Protein AF-A0A7L2PIW3-F1 (afdb_monomer_lite)

Foldseek 3Di:
DDPPPPPDDQQKDWDPDDDDDPPDDDDTDIDRPPDDPPDKDWDWDDDPPDDTDTDDIDD

pLDDT: mean 86.92, std 11.95, range [51.28, 97.69]

Secondary structure (DSSP, 8-state):
----------S-EE-S-----TT------EE-TT--TTPPEEEEE--TTS--EEEEEE-

Organism: Pycnonotus jocosus (NCBI:txid182897)

Radius of gyration: 14.77 Å; chains: 1; bounding box: 30×35×34 Å

InterPro domains:
  IPR013783 Immunoglobulin-like fold [G3DSA:2.60.40.10] (2-59)
  IPR036179 Immunoglobulin-like domain superfamily [SSF48726] (11-57)
  IPR052051 T cell receptor complex component [PTHR19433] (8-58)

Structure (mmCIF, N/CA/C/O backbone):
data_AF-A0A7L2PIW3-F1
#
_entry.id   AF-A0A7L2PIW3-F1
#
loop_
_atom_site.group_PDB
_atom_site.id
_atom_site.type_symbol
_atom_site.label_atom_id
_atom_site.label_alt_id
_atom_site.label_comp_id
_atom_site.label_asym_id
_atom_site.label_entity_id
_atom_site.label_seq_id
_atom_site.pdbx_PDB_ins_code
_atom_site.Cartn_x
_atom_site.Cartn_y
_atom_site.Cartn_z
_atom_site.occupancy
_atom_site.B_iso_or_equiv
_atom_site.auth_seq_id
_atom_site.auth_comp_id
_atom_site.auth_asym_id
_atom_site.auth_atom_id
_atom_site.pdbx_PDB_model_num
ATOM 1 N N . PHE A 1 1 ? -19.922 -27.076 -17.032 1.00 51.28 1 PHE A N 1
ATOM 2 C CA . PHE A 1 1 ? -18.767 -26.292 -17.506 1.00 51.28 1 PHE A CA 1
ATOM 3 C C . PHE A 1 1 ? -18.264 -25.480 -16.323 1.00 51.28 1 PHE A C 1
ATOM 5 O O . PHE A 1 1 ? -18.884 -24.486 -15.975 1.00 51.28 1 PHE A O 1
ATOM 12 N N . SER A 1 2 ? -17.241 -25.965 -15.621 1.00 58.88 2 SER A N 1
ATOM 13 C CA . SER A 1 2 ? -16.704 -25.296 -14.431 1.00 58.88 2 SER A CA 1
ATOM 14 C C . SER A 1 2 ? -15.543 -2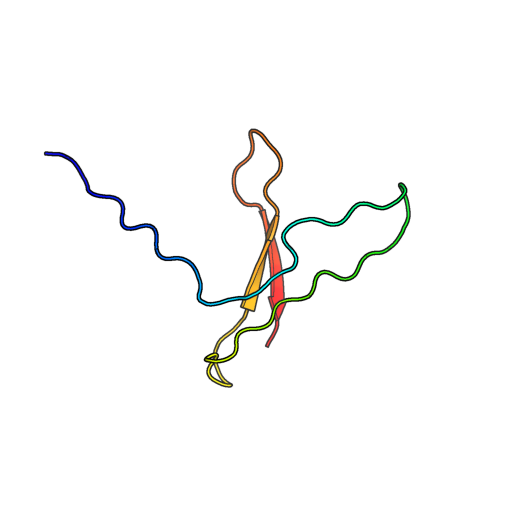4.412 -14.872 1.00 58.88 2 SER A C 1
ATOM 16 O O . SER A 1 2 ? -14.539 -24.923 -15.360 1.00 58.88 2 SER A O 1
ATOM 18 N N . MET A 1 3 ? -15.698 -23.093 -14.767 1.00 58.41 3 MET A N 1
ATOM 19 C CA . MET A 1 3 ? -14.623 -22.144 -15.049 1.00 58.41 3 MET A CA 1
ATOM 20 C C . MET A 1 3 ? -13.594 -22.277 -13.924 1.00 58.41 3 MET A C 1
ATOM 22 O O . MET A 1 3 ? -13.847 -21.871 -12.792 1.00 58.41 3 MET A O 1
ATOM 26 N N . ALA A 1 4 ? -12.458 -22.912 -14.205 1.00 63.75 4 ALA A N 1
ATOM 27 C CA . ALA A 1 4 ? -11.333 -22.893 -13.285 1.00 63.75 4 ALA A CA 1
ATOM 28 C C . ALA A 1 4 ? -10.805 -21.452 -13.225 1.00 63.75 4 ALA A C 1
ATOM 30 O O . ALA A 1 4 ? -10.200 -20.968 -14.180 1.00 63.75 4 ALA A O 1
ATOM 31 N N . VAL A 1 5 ? -11.076 -20.745 -12.126 1.00 62.66 5 VAL A N 1
ATOM 32 C CA . VAL A 1 5 ? -10.479 -19.432 -11.870 1.00 62.66 5 VAL A CA 1
ATOM 33 C C . VAL A 1 5 ? -9.042 -19.675 -11.426 1.00 62.66 5 VAL A C 1
ATOM 35 O O . VAL A 1 5 ? -8.793 -20.133 -10.312 1.00 62.66 5 VAL A O 1
ATOM 38 N N . ALA A 1 6 ? -8.086 -19.404 -12.312 1.00 64.88 6 ALA A N 1
ATOM 39 C CA . ALA A 1 6 ? -6.682 -19.390 -11.938 1.00 64.88 6 ALA A CA 1
ATOM 40 C C . ALA A 1 6 ? -6.432 -18.169 -11.043 1.00 64.88 6 ALA A C 1
ATOM 42 O O . ALA A 1 6 ? -6.532 -17.026 -11.489 1.00 64.88 6 ALA A O 1
ATOM 43 N N . VAL A 1 7 ? -6.115 -18.406 -9.770 1.00 61.28 7 VAL A N 1
ATOM 44 C CA . VAL A 1 7 ? -5.661 -17.347 -8.866 1.00 61.28 7 VAL A CA 1
ATOM 45 C C . VAL A 1 7 ? -4.222 -17.006 -9.242 1.00 61.28 7 VAL A C 1
ATOM 47 O O . VAL A 1 7 ? -3.281 -17.665 -8.804 1.00 61.28 7 VAL A O 1
ATOM 50 N N . ALA A 1 8 ? -4.037 -15.986 -10.075 1.00 65.50 8 ALA A N 1
ATOM 51 C CA . ALA A 1 8 ? -2.725 -15.395 -10.283 1.00 65.50 8 ALA A CA 1
ATOM 52 C C . ALA A 1 8 ? -2.423 -14.471 -9.096 1.00 65.50 8 ALA A C 1
ATOM 54 O O . ALA A 1 8 ? -3.034 -13.414 -8.948 1.00 65.50 8 ALA A O 1
ATOM 55 N N . ARG A 1 9 ? -1.498 -14.873 -8.219 1.00 68.25 9 ARG A N 1
ATOM 56 C CA . ARG A 1 9 ? -0.933 -13.942 -7.237 1.00 68.25 9 ARG A CA 1
ATOM 57 C C . ARG A 1 9 ? 0.053 -13.038 -7.961 1.00 68.25 9 ARG A C 1
ATOM 59 O O . ARG A 1 9 ? 1.002 -13.544 -8.570 1.00 68.25 9 ARG A O 1
ATOM 66 N N . ALA A 1 10 ? -0.147 -11.726 -7.852 1.00 69.12 10 ALA A N 1
ATOM 67 C CA . ALA A 1 10 ? 0.917 -10.775 -8.138 1.00 69.12 10 ALA A CA 1
ATOM 68 C C . ALA A 1 10 ? 2.160 -11.222 -7.351 1.00 69.12 10 ALA A C 1
ATOM 70 O O . ALA A 1 10 ? 2.052 -11.568 -6.174 1.00 69.12 10 ALA A O 1
ATOM 71 N N . GLN A 1 11 ? 3.318 -11.304 -8.008 1.00 82.50 11 GLN A N 1
ATOM 72 C CA . GLN A 1 11 ? 4.577 -11.766 -7.403 1.00 82.50 11 GLN A CA 1
ATOM 73 C C . GLN A 1 11 ? 5.197 -10.658 -6.531 1.00 82.50 11 GLN A C 1
ATOM 75 O O . GLN A 1 11 ? 6.390 -10.368 -6.618 1.00 82.50 11 GLN A O 1
ATOM 80 N N . VAL A 1 12 ? 4.350 -10.013 -5.730 1.00 87.38 12 VAL A N 1
ATOM 81 C CA . VAL A 1 12 ? 4.672 -8.935 -4.804 1.00 87.38 12 VAL A CA 1
ATOM 82 C C . VAL A 1 12 ? 4.769 -9.491 -3.394 1.00 87.38 12 VAL A C 1
ATOM 84 O O . VAL A 1 12 ? 4.044 -10.412 -3.020 1.00 87.38 12 VAL A O 1
ATOM 87 N N . GLN A 1 13 ? 5.643 -8.893 -2.600 1.00 90.56 13 GLN A N 1
ATOM 88 C CA . GLN A 1 13 ? 5.746 -9.140 -1.175 1.00 90.56 13 GLN A CA 1
ATOM 89 C C . GLN A 1 13 ? 5.286 -7.883 -0.435 1.00 90.56 13 GLN A C 1
ATOM 91 O O . GLN A 1 13 ? 5.834 -6.796 -0.637 1.00 90.56 13 GLN A O 1
ATOM 96 N N . GLN A 1 14 ? 4.278 -8.052 0.415 1.00 90.81 14 GLN A N 1
ATOM 97 C CA . GLN A 1 14 ? 3.738 -7.033 1.311 1.00 90.81 14 GLN A CA 1
ATOM 98 C C . GLN A 1 14 ? 3.632 -7.627 2.712 1.00 90.81 14 GLN A C 1
ATOM 100 O O . GLN A 1 14 ? 3.460 -8.842 2.855 1.00 90.81 14 GLN A O 1
ATOM 105 N N . GLU A 1 15 ? 3.710 -6.779 3.734 1.00 91.75 15 GLU A N 1
ATOM 106 C CA . GLU A 1 15 ? 3.403 -7.221 5.092 1.00 91.75 15 GLU A CA 1
ATOM 107 C C . GLU A 1 15 ? 1.933 -7.664 5.170 1.00 91.75 15 GLU A C 1
ATOM 109 O O . GLU A 1 15 ? 1.050 -6.940 4.700 1.00 91.75 15 GLU A O 1
ATOM 114 N N . PRO A 1 16 ? 1.643 -8.853 5.727 1.00 90.25 16 PRO A N 1
ATOM 115 C CA . PRO A 1 16 ? 0.299 -9.426 5.699 1.00 90.25 16 PRO A CA 1
ATOM 116 C C . PRO A 1 16 ? -0.677 -8.699 6.630 1.00 90.25 16 PRO A C 1
ATOM 118 O O . PRO A 1 16 ? -1.889 -8.779 6.437 1.00 90.25 16 PRO A O 1
ATOM 121 N N . SER A 1 17 ? -0.162 -8.010 7.646 1.00 92.44 17 SER A N 1
ATOM 122 C CA . SER A 1 17 ? -0.957 -7.318 8.654 1.00 92.44 17 SER A CA 1
ATOM 123 C C . SER A 1 17 ? -0.172 -6.164 9.257 1.00 92.44 17 SER A C 1
ATOM 125 O O . SER A 1 17 ? 1.033 -6.275 9.470 1.00 92.44 17 SER A O 1
ATOM 127 N N . LEU A 1 18 ? -0.877 -5.092 9.602 1.00 92.38 18 LEU A N 1
ATOM 128 C CA . LEU A 1 18 ? -0.349 -3.980 10.377 1.00 92.38 18 LEU A CA 1
ATOM 129 C C . LEU A 1 18 ? -1.443 -3.511 11.336 1.00 92.38 18 LEU A C 1
ATOM 131 O O . LEU A 1 18 ? -2.555 -3.217 10.898 1.00 92.38 18 LEU A O 1
ATOM 135 N N . GLU A 1 19 ? -1.123 -3.427 12.622 1.00 95.19 19 GLU A N 1
ATOM 136 C CA . GLU A 1 19 ? -2.002 -2.843 13.635 1.00 95.19 19 GLU A CA 1
ATOM 137 C C . GLU A 1 19 ? -1.467 -1.471 14.036 1.00 95.19 19 GLU A C 1
ATOM 139 O O . GLU A 1 19 ? -0.262 -1.271 14.196 1.00 95.19 19 GLU A O 1
ATOM 144 N N . THR A 1 20 ? -2.363 -0.500 14.161 1.00 95.69 20 THR A N 1
ATOM 145 C CA . THR A 1 20 ? -2.010 0.870 14.522 1.00 95.69 20 THR A CA 1
ATOM 146 C C . THR A 1 20 ? -3.154 1.526 15.285 1.00 95.69 20 THR A C 1
ATOM 148 O O . THR A 1 20 ? -4.269 1.004 15.325 1.00 95.69 20 THR A O 1
ATOM 151 N N . THR A 1 21 ? -2.883 2.675 15.892 1.00 97.06 21 THR A N 1
ATOM 152 C CA . THR A 1 21 ? -3.894 3.487 16.569 1.00 97.06 21 THR A CA 1
ATOM 153 C C . THR A 1 21 ? -4.614 4.412 15.593 1.00 97.06 21 THR A C 1
ATOM 155 O O . THR A 1 21 ? -4.048 4.859 14.595 1.00 97.06 21 THR A O 1
ATOM 158 N N . GLU A 1 22 ? -5.879 4.718 15.879 1.00 96.69 22 GLU A N 1
ATOM 159 C CA . GLU A 1 22 ? -6.657 5.656 15.067 1.00 96.69 22 GLU A CA 1
ATOM 160 C C . GLU A 1 22 ? -5.959 7.025 14.991 1.00 96.69 22 GLU A C 1
ATOM 162 O O . GLU A 1 22 ? -5.450 7.540 15.986 1.00 96.69 22 GLU A O 1
ATOM 167 N N . GLY A 1 23 ? -5.905 7.604 13.789 1.00 96.62 23 GLY A N 1
ATOM 168 C CA . GLY A 1 23 ? -5.218 8.873 13.527 1.00 96.62 23 GLY A CA 1
ATOM 169 C C . GLY A 1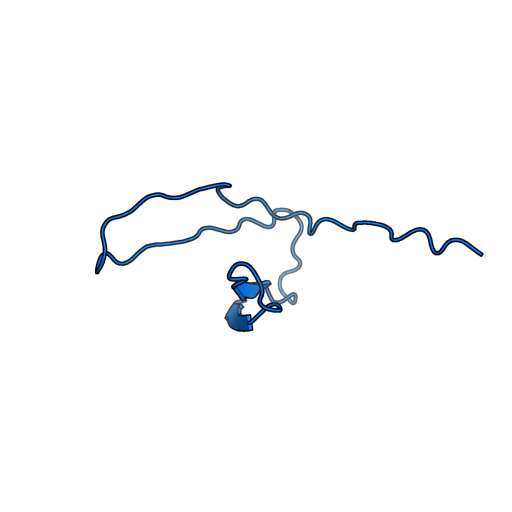 23 ? -3.709 8.752 13.281 1.00 96.62 23 GLY A C 1
ATOM 170 O O . GLY A 1 23 ? -3.072 9.749 12.946 1.00 96.62 23 GLY A O 1
ATOM 171 N N . THR A 1 24 ? -3.123 7.557 13.395 1.00 97.06 24 THR A N 1
ATOM 172 C CA . THR A 1 24 ? -1.711 7.329 13.073 1.00 97.06 24 THR A CA 1
ATOM 173 C C . THR A 1 24 ? -1.511 7.094 11.577 1.00 97.06 24 THR A C 1
ATOM 175 O O . THR A 1 24 ? -2.136 6.222 10.974 1.00 97.06 24 THR A O 1
ATOM 178 N N . SER A 1 25 ? -0.599 7.857 10.970 1.00 95.75 25 SER A N 1
ATOM 179 C CA . SER A 1 25 ? -0.151 7.610 9.598 1.00 95.75 25 SER A CA 1
ATOM 180 C C . SER A 1 25 ? 0.662 6.320 9.518 1.00 95.75 25 SER A C 1
ATOM 182 O O . SER A 1 25 ? 1.553 6.090 10.336 1.00 95.75 25 SER A O 1
ATOM 184 N N . ILE A 1 26 ? 0.395 5.509 8.497 1.00 93.94 26 ILE A N 1
ATOM 185 C CA . ILE A 1 26 ? 1.092 4.244 8.251 1.00 93.94 26 ILE A CA 1
ATOM 186 C C . ILE A 1 26 ? 1.784 4.245 6.892 1.00 93.94 26 ILE A C 1
ATOM 188 O O . ILE A 1 26 ? 1.340 4.911 5.959 1.00 93.94 26 ILE A O 1
ATOM 192 N N . ASN A 1 27 ? 2.831 3.430 6.778 1.00 93.25 27 ASN A N 1
ATOM 193 C CA . ASN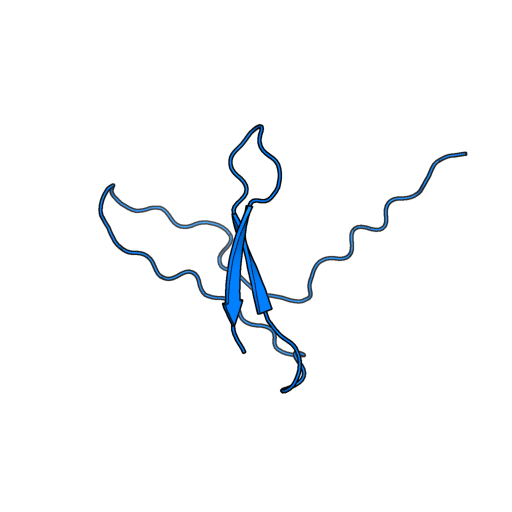 A 1 27 ? 3.474 3.108 5.511 1.00 93.25 27 ASN A CA 1
ATOM 194 C C . ASN A 1 27 ? 3.232 1.633 5.194 1.00 93.25 27 ASN A C 1
ATOM 196 O O . ASN A 1 27 ? 3.607 0.764 5.979 1.00 93.25 27 ASN A O 1
ATOM 200 N N . ILE A 1 28 ? 2.622 1.353 4.042 1.00 92.00 28 ILE A N 1
ATOM 201 C CA . ILE A 1 28 ? 2.456 -0.010 3.531 1.00 92.00 28 ILE A CA 1
ATOM 202 C C . ILE A 1 28 ? 3.526 -0.232 2.468 1.00 92.00 28 ILE A C 1
ATOM 204 O O . ILE A 1 28 ? 3.544 0.442 1.440 1.00 92.00 28 ILE A O 1
ATOM 208 N N . THR A 1 29 ? 4.426 -1.177 2.717 1.00 91.81 29 THR A N 1
ATOM 209 C CA . THR A 1 29 ? 5.517 -1.491 1.792 1.00 91.81 29 THR A CA 1
ATOM 210 C C . THR A 1 29 ? 5.101 -2.591 0.823 1.00 91.81 29 THR A C 1
ATOM 212 O O . THR A 1 29 ? 4.498 -3.589 1.212 1.00 91.81 29 THR A O 1
ATOM 215 N N . CYS A 1 30 ? 5.453 -2.411 -0.448 1.00 90.25 30 CYS A N 1
ATOM 216 C CA . CYS A 1 30 ? 5.365 -3.432 -1.483 1.00 90.25 30 CYS A CA 1
ATOM 217 C C . CYS A 1 30 ? 6.740 -3.584 -2.123 1.00 90.25 30 CYS A C 1
ATOM 219 O O . CYS A 1 30 ? 7.332 -2.598 -2.558 1.00 90.25 30 CYS A O 1
ATOM 221 N N . SER A 1 31 ? 7.238 -4.814 -2.198 1.00 88.94 31 SER A N 1
ATOM 222 C CA . SER A 1 31 ? 8.414 -5.141 -3.000 1.00 88.94 31 SER A CA 1
ATOM 223 C C . SER A 1 31 ? 8.017 -6.074 -4.134 1.00 88.94 31 SER A C 1
ATOM 225 O O . SER A 1 31 ? 7.354 -7.088 -3.929 1.00 88.94 31 SER A O 1
ATOM 227 N N . HIS A 1 32 ? 8.410 -5.712 -5.351 1.00 89.75 32 HIS A N 1
ATOM 228 C CA . HIS A 1 32 ? 8.165 -6.511 -6.541 1.00 89.75 32 HIS A CA 1
ATOM 229 C C . HIS A 1 32 ? 9.519 -6.837 -7.187 1.00 89.75 32 HIS A C 1
ATOM 231 O O . HIS A 1 32 ? 9.971 -6.119 -8.075 1.00 89.75 32 HIS A O 1
ATOM 237 N N . PRO A 1 33 ? 10.203 -7.915 -6.765 1.00 87.12 33 PRO A N 1
ATOM 238 C CA . PRO A 1 33 ? 11.600 -8.168 -7.139 1.00 87.12 33 PRO A CA 1
ATOM 239 C C . PRO A 1 33 ? 11.818 -8.393 -8.642 1.00 87.12 33 PRO A C 1
ATOM 241 O O . PRO A 1 33 ? 12.946 -8.321 -9.117 1.00 87.12 33 PRO A O 1
ATOM 244 N N . LYS A 1 34 ? 10.750 -8.693 -9.387 1.00 87.38 34 LYS A N 1
ATOM 245 C CA . LYS A 1 34 ? 10.780 -8.937 -10.836 1.00 87.38 34 LYS A CA 1
ATOM 246 C C . LYS A 1 34 ? 10.059 -7.861 -11.655 1.00 87.38 34 LYS A C 1
ATOM 248 O O . LYS A 1 34 ? 9.680 -8.148 -12.783 1.00 87.38 34 LYS A O 1
ATOM 253 N N . ILE A 1 35 ? 9.787 -6.691 -11.070 1.00 87.69 35 ILE A N 1
ATOM 254 C CA . ILE A 1 35 ? 9.062 -5.630 -11.781 1.00 87.69 35 ILE A CA 1
ATOM 255 C C . ILE A 1 35 ? 9.963 -5.031 -12.853 1.00 87.69 35 ILE A C 1
ATOM 257 O O . ILE A 1 35 ? 11.160 -4.833 -12.624 1.00 87.69 35 ILE A O 1
ATOM 261 N N . GLN A 1 36 ? 9.405 -4.762 -14.024 1.00 85.88 36 GLN A N 1
ATOM 262 C CA . GLN A 1 36 ? 10.111 -4.013 -15.055 1.00 85.88 36 GLN A CA 1
ATOM 263 C C . GLN A 1 36 ? 10.016 -2.516 -14.753 1.00 85.88 36 GLN A C 1
ATOM 265 O O . GLN A 1 36 ? 9.026 -2.038 -14.212 1.00 85.88 36 GLN A O 1
ATOM 270 N N . THR A 1 37 ? 11.031 -1.740 -15.128 1.00 80.44 37 THR A N 1
ATOM 271 C CA . THR A 1 37 ? 11.104 -0.295 -14.829 1.00 80.44 37 THR A CA 1
ATOM 272 C C . THR A 1 37 ? 10.014 0.552 -15.496 1.00 80.44 37 THR A C 1
ATOM 274 O O . THR A 1 37 ? 9.894 1.738 -15.206 1.00 80.44 37 THR A O 1
ATOM 277 N N . ASN A 1 38 ? 9.243 -0.031 -16.412 1.00 84.50 38 ASN A N 1
ATOM 278 C CA . ASN A 1 38 ? 8.116 0.591 -17.101 1.00 84.50 38 ASN A CA 1
ATOM 279 C C . ASN A 1 38 ? 6.747 0.076 -16.619 1.00 84.50 38 ASN A C 1
ATOM 281 O O . ASN A 1 38 ? 5.726 0.468 -17.186 1.00 84.50 38 ASN A O 1
ATOM 285 N N . GLU A 1 39 ? 6.709 -0.808 -15.622 1.00 86.94 39 GLU A N 1
ATOM 286 C CA . GLU A 1 39 ? 5.473 -1.327 -15.040 1.00 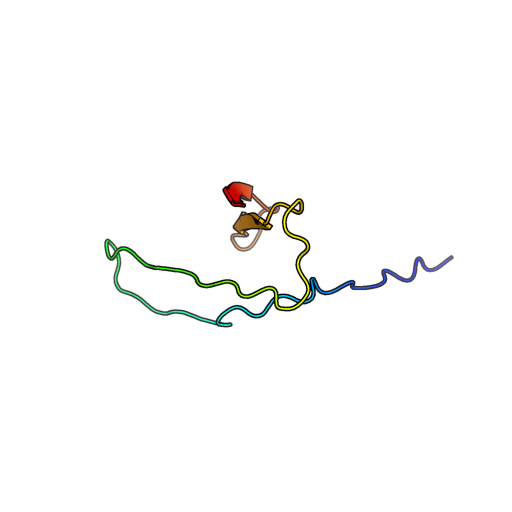86.94 39 GLU A CA 1
ATOM 287 C C . GLU A 1 39 ? 5.027 -0.442 -13.870 1.00 86.94 39 GLU A C 1
ATOM 289 O O . GLU A 1 39 ? 5.836 0.016 -13.071 1.00 86.94 39 GLU A O 1
ATOM 294 N N . MET A 1 40 ? 3.720 -0.196 -13.770 1.00 88.62 40 MET A N 1
ATOM 295 C CA . MET A 1 40 ? 3.136 0.549 -12.654 1.00 88.62 40 MET A CA 1
ATOM 296 C C . MET A 1 40 ? 2.651 -0.406 -11.567 1.00 88.62 40 MET A C 1
ATOM 298 O O . MET A 1 40 ? 2.037 -1.437 -11.852 1.00 88.62 40 MET A O 1
ATOM 302 N N . ILE A 1 41 ? 2.841 -0.014 -10.311 1.00 90.12 41 ILE A N 1
ATOM 303 C CA . ILE A 1 41 ? 2.218 -0.663 -9.160 1.00 90.12 41 ILE A CA 1
ATOM 304 C C . ILE A 1 41 ? 0.908 0.060 -8.858 1.00 90.12 41 ILE A C 1
ATOM 306 O O . ILE A 1 41 ? 0.893 1.240 -8.509 1.00 90.12 41 ILE A O 1
ATOM 310 N N . TYR A 1 42 ? -0.204 -0.661 -8.966 1.00 91.50 42 TYR A N 1
ATOM 311 C CA . TYR A 1 42 ? -1.530 -0.149 -8.632 1.00 91.50 42 TYR A CA 1
ATOM 312 C C . TYR A 1 42 ? -1.927 -0.579 -7.222 1.00 91.50 42 TYR A C 1
ATOM 314 O O . TYR A 1 42 ? -1.940 -1.767 -6.899 1.00 91.50 42 TYR A O 1
ATOM 322 N N . TRP A 1 43 ? -2.300 0.391 -6.395 1.00 93.25 43 TRP A N 1
ATOM 323 C CA . TRP A 1 43 ? -2.717 0.173 -5.018 1.00 93.25 43 TRP A CA 1
ATOM 324 C C . TRP A 1 43 ? -4.236 0.171 -4.917 1.00 93.25 43 TRP A C 1
ATOM 326 O O . TRP A 1 43 ? -4.899 1.126 -5.326 1.00 93.25 43 TRP A O 1
ATOM 336 N N . TYR A 1 44 ? -4.777 -0.893 -4.327 1.00 94.19 44 TYR A N 1
ATOM 337 C CA . TYR A 1 44 ? -6.202 -1.042 -4.064 1.00 94.19 44 TYR A CA 1
ATOM 338 C C . TYR A 1 44 ? -6.450 -1.303 -2.580 1.00 94.19 44 TYR A C 1
ATOM 340 O O . TYR A 1 44 ? -5.681 -2.003 -1.923 1.00 94.19 44 TYR A O 1
ATOM 348 N N . ARG A 1 45 ? -7.564 -0.784 -2.064 1.00 94.25 45 ARG A N 1
ATOM 349 C CA . ARG A 1 45 ? -8.096 -1.103 -0.738 1.00 94.25 45 ARG A CA 1
ATOM 350 C C . ARG A 1 45 ? -9.374 -1.906 -0.886 1.00 94.25 45 ARG A C 1
ATOM 352 O O . ARG A 1 45 ? -10.254 -1.532 -1.654 1.00 94.25 45 ARG A O 1
ATOM 359 N N . GLN A 1 46 ? -9.519 -2.963 -0.098 1.00 95.31 46 GLN A N 1
ATOM 360 C CA . GLN A 1 46 ? -10.780 -3.681 0.013 1.00 95.31 46 GLN A CA 1
ATOM 361 C C . GLN A 1 46 ? -11.243 -3.690 1.467 1.00 95.31 46 GLN A C 1
ATOM 363 O O . GLN A 1 46 ? -10.557 -4.195 2.349 1.00 95.31 46 GLN A O 1
ATOM 368 N N . VAL A 1 47 ? -12.419 -3.115 1.704 1.00 95.44 47 VAL A N 1
ATOM 369 C CA . VAL A 1 47 ? -13.115 -3.186 2.994 1.00 95.44 47 VAL A CA 1
ATOM 370 C C . VAL A 1 47 ? -14.071 -4.384 2.945 1.00 95.44 47 VAL A C 1
ATOM 372 O O . VAL A 1 47 ? -14.657 -4.621 1.881 1.00 95.44 47 VAL A O 1
ATOM 375 N N . PRO A 1 48 ? -14.264 -5.144 4.043 1.00 96.25 48 PRO A N 1
ATOM 376 C CA . PRO A 1 48 ? -15.215 -6.252 4.066 1.00 96.25 48 PRO A CA 1
ATOM 377 C C . PRO A 1 48 ? -16.591 -5.857 3.510 1.00 96.25 48 PRO A C 1
ATOM 379 O O . PRO A 1 48 ? -17.137 -4.810 3.853 1.00 96.25 48 PRO A O 1
ATOM 382 N N . GLY A 1 49 ? -17.138 -6.686 2.618 1.00 96.94 49 GLY A N 1
ATOM 383 C CA . GLY A 1 49 ? -18.434 -6.446 1.970 1.00 96.94 49 GLY A CA 1
ATOM 384 C C . GLY A 1 49 ? -18.420 -5.452 0.800 1.00 96.94 49 GLY A C 1
ATOM 385 O O . GLY A 1 49 ? -19.472 -5.208 0.213 1.00 96.94 49 GLY A O 1
ATOM 386 N N . ARG A 1 50 ? -17.263 -4.8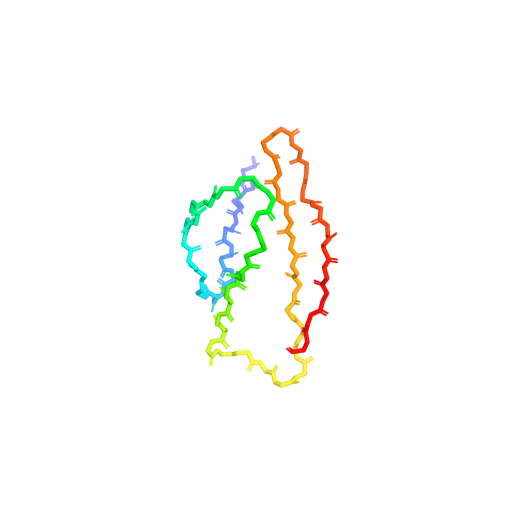89 0.423 1.00 95.75 50 ARG A N 1
ATOM 387 C CA . ARG A 1 50 ? -17.122 -3.975 -0.724 1.00 95.75 50 ARG A CA 1
ATOM 388 C C . ARG A 1 50 ? -16.182 -4.538 -1.793 1.00 95.75 50 ARG A C 1
ATOM 390 O O . ARG A 1 50 ? -15.338 -5.399 -1.534 1.00 95.75 50 ARG A O 1
ATOM 397 N N . GLY A 1 51 ? -16.344 -4.040 -3.019 1.00 95.81 51 GLY A N 1
ATOM 398 C CA . GLY A 1 51 ? -15.388 -4.285 -4.099 1.00 95.81 51 GLY A CA 1
ATOM 399 C C . GLY A 1 51 ? -14.057 -3.549 -3.868 1.00 95.81 51 GLY A C 1
ATOM 400 O O . GLY A 1 51 ? -13.990 -2.682 -2.991 1.00 95.81 51 GLY A O 1
ATOM 401 N N . PRO A 1 52 ? -13.008 -3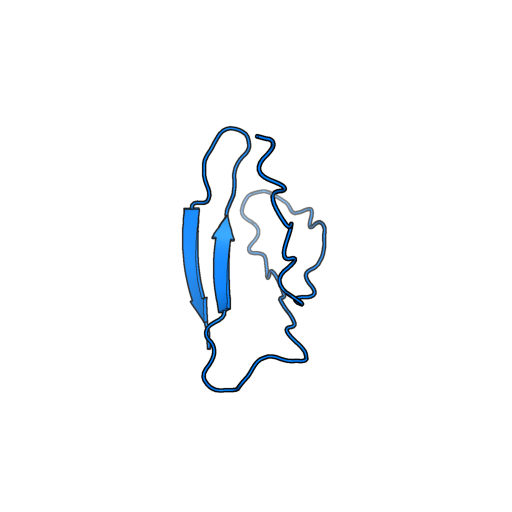.873 -4.643 1.00 96.44 52 PRO A N 1
ATOM 402 C CA . PRO A 1 52 ? -11.740 -3.150 -4.601 1.00 96.44 52 PRO A CA 1
ATOM 403 C C . PRO A 1 52 ? -11.914 -1.666 -4.947 1.00 96.44 52 PRO A C 1
ATOM 405 O O . PRO A 1 52 ? -12.564 -1.315 -5.929 1.00 96.44 52 PRO A O 1
ATOM 408 N N . GLU A 1 53 ? -11.299 -0.800 -4.152 1.00 97.69 53 GLU A N 1
ATOM 409 C CA . GLU A 1 53 ? -11.252 0.646 -4.341 1.00 97.69 53 GLU A CA 1
ATOM 410 C C . GLU A 1 53 ? -9.836 1.047 -4.749 1.00 97.69 53 GLU A C 1
ATOM 412 O O . GLU A 1 53 ? -8.875 0.740 -4.045 1.00 97.69 53 GLU A O 1
ATOM 417 N N . TYR A 1 54 ? -9.698 1.712 -5.893 1.00 96.44 54 TYR A N 1
ATOM 418 C CA . TYR A 1 54 ? -8.411 2.230 -6.348 1.00 96.44 54 TYR A CA 1
ATOM 419 C C . TYR A 1 54 ? -7.938 3.376 -5.446 1.00 96.44 54 TYR A C 1
ATOM 421 O O . TYR A 1 54 ? -8.714 4.280 -5.140 1.00 96.44 54 TYR A O 1
ATOM 429 N N . LEU A 1 55 ? -6.667 3.343 -5.048 1.00 95.25 55 LEU A N 1
ATOM 430 C CA . LEU A 1 55 ? -6.037 4.385 -4.241 1.00 95.25 55 LEU A CA 1
ATOM 431 C C . LEU A 1 55 ? -5.100 5.252 -5.084 1.00 95.25 55 LEU A C 1
ATOM 433 O O . LEU A 1 55 ? -5.293 6.461 -5.187 1.00 95.25 55 LEU A O 1
ATOM 437 N N . VAL A 1 56 ? -4.060 4.636 -5.652 1.00 96.06 56 VAL A N 1
ATOM 438 C CA . VAL A 1 56 ? -2.970 5.334 -6.345 1.00 96.06 56 VAL A CA 1
ATOM 439 C C . VAL A 1 56 ? -2.176 4.370 -7.230 1.00 96.06 56 VAL A C 1
ATOM 441 O O . VAL A 1 56 ? -2.161 3.163 -6.992 1.00 96.06 56 VAL A O 1
ATOM 444 N N . SER A 1 57 ? -1.493 4.906 -8.237 1.00 92.94 57 SER A N 1
ATOM 445 C CA . SER A 1 57 ? -0.503 4.205 -9.052 1.00 92.94 57 SER A CA 1
ATOM 446 C C . SER A 1 57 ? 0.878 4.781 -8.770 1.00 92.94 57 SER A C 1
ATOM 448 O O . SER A 1 57 ? 1.053 6.000 -8.821 1.00 92.94 57 SER A O 1
ATOM 450 N N . THR A 1 58 ? 1.852 3.921 -8.504 1.00 88.94 58 THR A N 1
ATOM 451 C CA . THR A 1 58 ? 3.253 4.301 -8.303 1.00 88.94 58 THR A CA 1
ATOM 452 C C . THR A 1 58 ? 4.118 3.693 -9.404 1.00 88.94 58 THR A C 1
ATOM 454 O O . THR A 1 58 ? 3.786 2.629 -9.929 1.00 88.94 58 THR A O 1
ATOM 457 N N . LEU A 1 59 ? 5.195 4.392 -9.770 1.00 81.25 59 LEU A N 1
ATOM 458 C CA . LEU A 1 59 ? 6.283 3.827 -10.577 1.00 81.25 59 LEU A CA 1
ATOM 459 C C . LEU A 1 59 ? 7.157 2.896 -9.727 1.00 81.25 59 LEU A C 1
ATOM 461 O O . LEU A 1 59 ? 7.129 3.054 -8.481 1.00 81.25 59 LEU A O 1
#

Sequence (59 aa):
FSMAVAVARAQVQQEPSLETTEGTSINITCSHPKIQTNEMIYWYRQVPGRGPEYLVSTL